Protein AF-A0A418DWB8-F1 (afdb_monomer)

pLDDT: mean 89.67, std 7.77, range [48.78, 97.06]

Secondary structure (DSSP, 8-state):
-EEEEETTEEEEEEE-TTSBEEEEEEEEEE-SSEEEEEEEE-SS-SSSPPPTTSBB--EEEEEEEEEEETTEEEEEEEEEEPPPEETTTEEPPHHHHHHHHT---TT---HHHHHHHHHHHHHHHHHHHHHHHHHHHHHHHHHTT-

Nearest PDB structures (foldseek):
  4akr-assembly2_D  TM=2.944E-01  e=2.009E+00  Dictyostelium discoideum AX2
  3ejo-assembly1_A  TM=4.002E-01  e=9.203E+00  Leishmania donovani
  6b7l-assembly1_A  TM=3.864E-01  e=8.222E+00  Aeromonas veronii Hm21

Radius of gyration: 17.98 Å; Cα contacts (8 Å, |Δi|>4): 227; chains: 1; bounding box: 46×25×47 Å

Solvent-accessible surface area (backbone atoms only — not comparable to full-atom values): 8304 Å² total; per-residue (Å²): 118,50,76,47,79,55,96,51,32,38,38,39,37,38,74,47,94,91,41,38,47,45,37,33,44,34,40,54,46,82,57,98,53,33,39,36,42,37,37,32,51,52,80,86,36,88,94,59,69,72,58,62,89,31,31,35,52,56,39,38,37,43,37,39,42,30,58,78,48,98,88,41,73,49,76,47,77,49,75,52,71,53,73,46,24,24,87,79,76,43,68,60,54,56,68,58,52,19,61,76,67,72,48,88,59,87,92,56,84,52,64,69,62,38,43,53,50,46,51,52,50,52,51,52,53,56,56,56,60,48,53,64,52,53,53,50,54,54,52,54,55,54,63,74,73,111

Organism: Aphanomyces astaci (NCBI:txid112090)

Sequence (146 aa):
AVEECTANTRLFCITTADGAFVNSLQGHFVEADRFIVVFRQVEHDEAHACHPLLRQRHYRSWIEVRQVSPTHILMRLVSHVSRSFRAHDGFVSSDELAALGGIDVTGIEDDDQKDEYVRRELIRLGNAYFVPWRQRFTSLMQASSQ

Mean predicted aligned error: 5.23 Å

Structure (mmCIF, N/CA/C/O backbone):
data_AF-A0A418DWB8-F1
#
_entry.id   AF-A0A418DWB8-F1
#
loop_
_atom_site.group_PDB
_atom_site.id
_atom_site.type_symbol
_atom_site.label_atom_id
_atom_site.label_alt_id
_atom_site.label_comp_id
_atom_site.label_asym_id
_atom_site.label_entity_id
_atom_site.label_seq_id
_atom_site.pdbx_PDB_ins_code
_atom_site.Cartn_x
_atom_site.Cartn_y
_atom_site.Cartn_z
_atom_site.occupancy
_atom_site.B_iso_or_equiv
_atom_site.auth_seq_id
_atom_site.auth_comp_id
_atom_site.auth_asym_id
_atom_site.auth_atom_id
_atom_site.pdbx_PDB_model_num
ATOM 1 N N . ALA A 1 1 ? -13.996 3.884 -9.030 1.00 81.94 1 ALA A N 1
ATOM 2 C CA . ALA A 1 1 ? -13.617 3.042 -7.882 1.00 81.94 1 ALA A CA 1
ATOM 3 C C . ALA A 1 1 ? -14.832 2.220 -7.490 1.00 81.94 1 ALA A C 1
ATOM 5 O O . ALA A 1 1 ? -15.937 2.739 -7.611 1.00 81.94 1 ALA A O 1
ATOM 6 N N . VAL A 1 2 ? -14.629 0.971 -7.087 1.00 88.25 2 VAL A N 1
ATOM 7 C CA . VAL A 1 2 ? -15.671 0.086 -6.551 1.00 88.25 2 VAL A CA 1
ATOM 8 C C . VAL A 1 2 ? -15.383 -0.124 -5.067 1.00 88.25 2 VAL A C 1
ATOM 10 O O . VAL A 1 2 ? -14.225 -0.318 -4.690 1.00 88.25 2 VAL A O 1
ATOM 13 N N . GLU A 1 3 ? -16.422 -0.047 -4.241 1.00 91.25 3 GLU A N 1
ATOM 14 C CA . GLU A 1 3 ? -16.374 -0.393 -2.822 1.00 91.25 3 GLU A CA 1
ATOM 15 C C . GLU A 1 3 ? -17.524 -1.350 -2.519 1.00 91.25 3 GLU A C 1
ATOM 17 O O . GLU A 1 3 ? -18.682 -1.040 -2.799 1.00 91.25 3 GLU A O 1
ATOM 22 N N . GLU A 1 4 ? -17.205 -2.502 -1.937 1.00 90.62 4 GLU A N 1
ATOM 23 C CA . GLU A 1 4 ? -18.199 -3.465 -1.467 1.00 90.62 4 GLU A CA 1
ATOM 24 C C . GLU A 1 4 ? -18.029 -3.661 0.033 1.00 90.62 4 GLU A C 1
ATOM 26 O O . GLU A 1 4 ? -16.918 -3.871 0.519 1.00 90.62 4 GLU A O 1
ATOM 31 N N . CYS A 1 5 ? -19.128 -3.600 0.781 1.00 92.44 5 CYS A N 1
ATOM 32 C CA . CYS A 1 5 ? -19.123 -3.775 2.230 1.00 92.44 5 CYS A CA 1
ATOM 33 C C . CYS A 1 5 ? -20.065 -4.912 2.615 1.00 92.44 5 CYS A C 1
ATOM 35 O O . CYS A 1 5 ? -21.266 -4.824 2.371 1.00 92.44 5 CYS A O 1
ATOM 37 N N . THR A 1 6 ? -19.535 -5.947 3.271 1.00 92.75 6 THR A N 1
ATOM 38 C CA . THR A 1 6 ? -20.345 -7.044 3.818 1.00 92.75 6 THR A CA 1
ATOM 39 C C . THR A 1 6 ? -19.880 -7.386 5.224 1.00 92.75 6 THR A C 1
ATOM 41 O O . THR A 1 6 ? -18.749 -7.835 5.418 1.00 92.75 6 THR A O 1
ATOM 44 N N . ALA A 1 7 ? -20.766 -7.198 6.206 1.00 93.62 7 ALA A N 1
ATOM 45 C CA . ALA A 1 7 ? -20.494 -7.416 7.625 1.00 93.62 7 ALA A CA 1
ATOM 46 C C . ALA A 1 7 ? -19.181 -6.748 8.072 1.00 93.62 7 ALA A C 1
ATOM 48 O O . ALA A 1 7 ? -19.096 -5.525 8.161 1.00 93.62 7 ALA A O 1
ATOM 49 N N . ASN A 1 8 ? -18.156 -7.552 8.341 1.00 93.88 8 ASN A N 1
ATOM 50 C CA . ASN A 1 8 ? -16.866 -7.104 8.835 1.00 93.88 8 ASN A CA 1
ATOM 51 C C . ASN A 1 8 ? -15.806 -6.982 7.723 1.00 93.88 8 ASN A C 1
ATOM 53 O O . ASN A 1 8 ? -14.636 -6.751 8.012 1.00 93.88 8 ASN A O 1
ATOM 57 N N . THR A 1 9 ? -16.191 -7.141 6.458 1.00 95.88 9 THR A N 1
ATOM 58 C CA . THR A 1 9 ? -15.287 -7.097 5.304 1.00 95.88 9 THR A CA 1
ATOM 59 C C . THR A 1 9 ? -15.572 -5.912 4.393 1.00 95.88 9 THR A C 1
ATOM 61 O O . THR A 1 9 ? -16.721 -5.485 4.249 1.00 95.88 9 THR A O 1
ATOM 64 N N . ARG A 1 10 ? -14.512 -5.377 3.780 1.00 95.06 10 ARG A N 1
ATOM 65 C CA . ARG A 1 10 ? -14.592 -4.319 2.767 1.00 95.06 10 ARG A CA 1
ATOM 66 C C . ARG A 1 10 ? -13.660 -4.611 1.603 1.00 95.06 10 ARG A C 1
ATOM 68 O O . ARG A 1 10 ? -12.468 -4.814 1.828 1.00 95.06 10 ARG A O 1
ATOM 75 N N . LEU A 1 11 ? -14.181 -4.605 0.385 1.00 94.12 11 LEU A N 1
ATOM 76 C CA . LEU A 1 11 ? -13.393 -4.651 -0.841 1.00 94.12 11 LEU A CA 1
ATOM 77 C C . LEU A 1 11 ? -13.250 -3.232 -1.392 1.00 94.12 11 LEU A C 1
ATOM 79 O O . LEU A 1 11 ? -14.237 -2.511 -1.495 1.00 94.12 11 LEU A O 1
ATOM 83 N N . PHE A 1 12 ? -12.037 -2.849 -1.776 1.00 92.94 12 PHE A N 1
ATOM 84 C CA . PHE A 1 12 ? -11.754 -1.617 -2.505 1.00 92.94 12 PHE A CA 1
ATOM 85 C C . PHE A 1 12 ? -11.071 -1.963 -3.818 1.00 92.94 12 PHE A C 1
ATOM 87 O O . PHE A 1 12 ? -10.011 -2.582 -3.796 1.00 92.94 12 PHE A O 1
ATOM 94 N N . CYS A 1 13 ? -11.624 -1.503 -4.936 1.00 94.19 13 CYS A N 1
ATOM 95 C CA . CYS A 1 13 ? -11.007 -1.602 -6.253 1.00 94.19 13 CYS A CA 1
ATOM 96 C C . CYS A 1 13 ? -10.863 -0.199 -6.859 1.00 94.1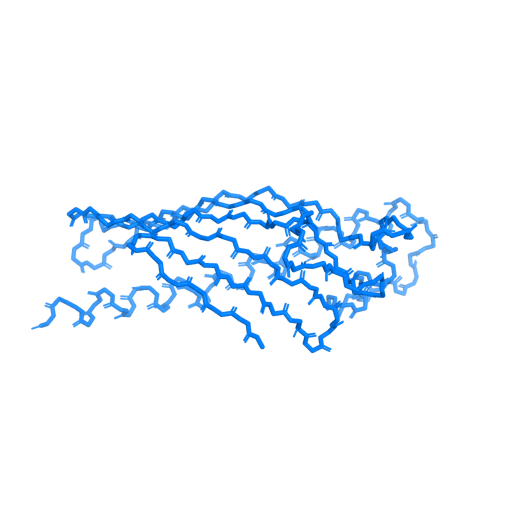9 13 CYS A C 1
ATOM 98 O O . CYS A 1 13 ? -11.842 0.466 -7.223 1.00 94.19 13 CYS A O 1
ATOM 100 N N . ILE A 1 14 ? -9.628 0.295 -6.917 1.00 94.00 14 ILE A N 1
ATOM 101 C CA . ILE A 1 14 ? -9.303 1.650 -7.367 1.00 94.00 14 ILE A CA 1
ATOM 102 C C . ILE A 1 14 ? -8.015 1.669 -8.186 1.00 94.00 14 ILE A C 1
ATOM 104 O O . ILE A 1 14 ? -7.041 0.996 -7.863 1.00 94.00 14 ILE A O 1
ATOM 108 N N . THR A 1 15 ? -8.000 2.508 -9.218 1.00 94.31 15 THR A N 1
ATOM 109 C CA . THR A 1 15 ? -6.770 2.920 -9.895 1.00 94.31 15 THR A CA 1
ATOM 110 C C . THR A 1 15 ? -6.320 4.251 -9.315 1.00 94.31 15 THR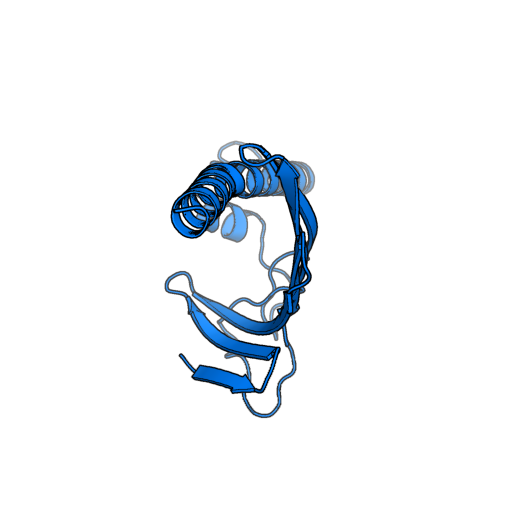 A C 1
ATOM 112 O O . THR A 1 15 ? -7.082 5.220 -9.306 1.00 94.31 15 THR A O 1
ATOM 115 N N . THR A 1 16 ? -5.100 4.297 -8.797 1.00 91.88 16 THR A N 1
ATOM 116 C CA . THR A 1 16 ? -4.503 5.516 -8.256 1.00 91.88 16 THR A CA 1
ATOM 117 C C . THR A 1 16 ? -4.009 6.421 -9.384 1.00 91.88 16 THR A C 1
ATOM 119 O O . THR A 1 16 ? -3.731 5.964 -10.494 1.00 91.88 16 THR A O 1
ATOM 122 N N . ALA A 1 17 ? -3.871 7.719 -9.102 1.00 90.69 17 ALA A N 1
ATOM 123 C CA . ALA A 1 17 ?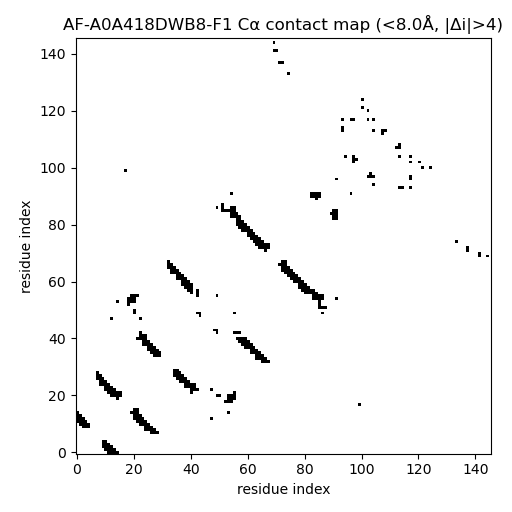 -3.409 8.697 -10.088 1.00 90.69 17 ALA A CA 1
ATOM 124 C C . ALA A 1 17 ? -1.986 8.410 -10.602 1.00 90.69 17 ALA A C 1
ATOM 126 O O . ALA A 1 17 ? -1.675 8.735 -11.742 1.00 90.69 17 ALA A O 1
ATOM 127 N N . ASP A 1 18 ? -1.136 7.771 -9.791 1.00 89.69 18 ASP A N 1
ATOM 128 C CA . ASP A 1 18 ? 0.208 7.362 -10.203 1.00 89.69 18 ASP A CA 1
ATOM 129 C C . ASP A 1 18 ? 0.209 6.094 -11.075 1.00 89.69 18 ASP A C 1
ATOM 131 O O . ASP A 1 18 ? 1.256 5.739 -11.610 1.00 89.69 18 ASP A O 1
ATOM 135 N N . GLY A 1 19 ? -0.932 5.420 -11.265 1.00 91.94 19 GLY A N 1
ATOM 136 C CA . GLY A 1 19 ? -1.050 4.244 -12.133 1.00 91.94 19 GLY A CA 1
ATOM 137 C C . GLY A 1 19 ? -0.885 2.900 -11.417 1.00 91.94 19 GLY A C 1
ATOM 138 O O . GLY A 1 19 ? -0.492 1.914 -12.045 1.00 91.94 19 GLY A O 1
ATOM 139 N N . ALA A 1 20 ? -1.176 2.831 -10.116 1.00 93.06 20 ALA A N 1
ATOM 140 C CA . ALA A 1 20 ? -1.298 1.565 -9.401 1.00 93.06 20 ALA A CA 1
ATOM 141 C C . ALA A 1 20 ? -2.754 1.080 -9.403 1.00 93.06 20 ALA A C 1
ATOM 143 O O . ALA A 1 20 ? -3.686 1.840 -9.141 1.00 93.06 20 ALA A O 1
ATOM 144 N N . PHE A 1 21 ? -2.950 -0.206 -9.665 1.00 94.00 21 PHE A N 1
ATOM 145 C CA . PHE A 1 21 ? -4.224 -0.880 -9.483 1.00 94.00 21 PHE A CA 1
ATOM 146 C C . PHE A 1 21 ? -4.273 -1.511 -8.091 1.00 94.00 21 PHE A C 1
ATOM 148 O O . PHE A 1 21 ? -3.515 -2.426 -7.754 1.00 94.00 21 PHE A O 1
ATOM 155 N N . VAL A 1 22 ? -5.172 -0.998 -7.260 1.00 92.62 22 VAL A N 1
ATOM 156 C CA . VAL A 1 22 ? -5.377 -1.435 -5.884 1.00 92.62 22 VAL A CA 1
ATOM 157 C C . VAL A 1 22 ? -6.731 -2.122 -5.813 1.00 92.62 22 VAL A C 1
ATOM 159 O O . VAL A 1 22 ? -7.751 -1.471 -5.615 1.00 92.62 22 VAL A O 1
ATOM 162 N N . ASN A 1 23 ? -6.721 -3.444 -5.971 1.00 94.62 23 ASN A N 1
ATOM 163 C CA . ASN A 1 23 ? -7.828 -4.311 -5.587 1.00 94.62 23 ASN A CA 1
ATOM 164 C C . ASN A 1 23 ? -7.482 -4.952 -4.239 1.00 94.62 23 ASN A C 1
ATOM 166 O O . ASN A 1 23 ? -6.552 -5.754 -4.160 1.00 94.62 23 ASN A O 1
ATOM 170 N N . SER A 1 24 ? -8.142 -4.527 -3.165 1.00 94.31 24 SER A N 1
ATOM 171 C CA . SER A 1 24 ? -7.807 -4.912 -1.796 1.00 94.31 24 SER A CA 1
ATOM 172 C C . SER A 1 24 ? -9.031 -5.336 -1.006 1.00 94.31 24 SER A C 1
ATOM 174 O O . SER A 1 24 ? -10.018 -4.611 -0.950 1.00 94.31 24 SER A O 1
ATOM 176 N N . LEU A 1 25 ? -8.925 -6.481 -0.341 1.00 95.62 25 LEU A N 1
ATOM 177 C CA . LEU A 1 25 ? -9.907 -6.975 0.611 1.00 95.62 25 LEU A CA 1
ATOM 178 C C . LEU A 1 25 ? -9.411 -6.711 2.028 1.00 95.62 25 LEU A C 1
ATOM 180 O O . LEU A 1 25 ? -8.282 -7.067 2.376 1.00 95.62 25 LEU A O 1
ATOM 184 N N . GLN A 1 26 ? -10.271 -6.125 2.848 1.00 96.38 26 GLN A N 1
ATOM 185 C CA . GLN A 1 26 ? -10.033 -5.834 4.252 1.00 96.38 26 GLN A CA 1
ATOM 186 C C . GLN A 1 26 ? -11.003 -6.618 5.131 1.00 96.38 26 GLN A C 1
ATOM 188 O O . GLN A 1 26 ? -12.177 -6.744 4.796 1.00 96.38 26 GLN A O 1
ATOM 193 N N . GLY A 1 27 ? -10.523 -7.088 6.277 1.00 97.06 27 GLY A N 1
ATOM 194 C CA . GLY A 1 27 ? -11.326 -7.589 7.386 1.00 97.06 27 GLY A CA 1
ATOM 195 C C . GLY A 1 27 ? -11.113 -6.703 8.608 1.00 97.06 27 GLY A C 1
ATOM 196 O O . GLY A 1 27 ? -9.976 -6.402 8.966 1.00 97.06 27 GLY A O 1
ATOM 197 N N . HIS A 1 28 ? -12.203 -6.279 9.231 1.00 95.19 28 HIS A N 1
ATOM 198 C CA . HIS A 1 28 ? -12.240 -5.385 10.382 1.00 95.19 28 HIS A CA 1
ATOM 199 C C . HIS A 1 28 ? -12.778 -6.163 11.578 1.00 95.19 28 HIS A C 1
ATOM 201 O O . HIS A 1 28 ? -13.832 -6.781 11.493 1.00 95.19 28 HIS A O 1
ATOM 207 N N . PHE A 1 29 ? -12.075 -6.152 12.699 1.00 95.19 29 PHE A N 1
ATOM 208 C CA . PHE A 1 29 ? -12.489 -6.847 13.915 1.00 95.19 29 PHE A CA 1
ATOM 209 C C . PHE A 1 29 ? -12.403 -5.867 15.070 1.00 95.19 29 PHE A C 1
ATOM 211 O O . PHE A 1 29 ? -11.365 -5.242 15.268 1.00 95.19 29 PHE A O 1
ATOM 218 N N . VAL A 1 30 ? -13.496 -5.710 15.807 1.00 91.94 30 VAL A N 1
ATOM 219 C CA . VAL A 1 30 ? -13.575 -4.795 16.945 1.00 91.94 30 VAL A CA 1
ATOM 220 C C . VAL A 1 30 ? -13.854 -5.622 18.188 1.00 91.94 30 VAL A C 1
ATOM 222 O O . VAL A 1 30 ? -14.801 -6.404 18.225 1.00 91.94 30 VAL A O 1
ATOM 225 N N . GLU A 1 31 ? -13.006 -5.451 19.189 1.00 91.44 31 GLU A N 1
ATOM 226 C CA . GLU A 1 31 ? -13.113 -6.050 20.513 1.00 91.44 31 GLU A CA 1
ATOM 227 C C . GLU A 1 31 ? -13.156 -4.932 21.567 1.00 91.44 31 GLU A C 1
ATOM 229 O O . GLU A 1 31 ? -13.082 -3.749 21.236 1.00 91.44 31 GLU A O 1
ATOM 234 N N . ALA A 1 32 ? -13.285 -5.293 22.845 1.00 87.56 32 ALA A N 1
ATOM 235 C CA . ALA A 1 32 ? -13.479 -4.321 23.921 1.00 87.56 32 ALA A CA 1
ATOM 236 C C . ALA A 1 32 ? -12.332 -3.300 24.053 1.00 87.56 32 ALA A C 1
ATOM 238 O O . ALA A 1 32 ? -12.589 -2.136 24.339 1.00 87.56 32 ALA A O 1
ATOM 239 N N . ASP A 1 33 ? -11.080 -3.724 23.853 1.00 87.44 33 ASP A N 1
ATOM 240 C CA . ASP A 1 33 ? -9.890 -2.885 24.047 1.00 87.44 33 ASP A CA 1
ATOM 241 C C . ASP A 1 33 ? -9.009 -2.768 22.798 1.00 87.44 33 ASP A C 1
ATOM 243 O O . ASP A 1 33 ? -7.943 -2.151 22.846 1.00 87.44 33 ASP A O 1
ATOM 247 N N . ARG A 1 34 ? -9.419 -3.351 21.668 1.00 91.25 34 ARG A N 1
ATOM 248 C CA . ARG A 1 34 ? -8.640 -3.314 20.429 1.00 91.25 34 ARG A CA 1
ATOM 249 C C . ARG A 1 34 ? -9.505 -3.369 19.187 1.00 91.25 34 ARG A C 1
ATOM 251 O O . ARG A 1 34 ? -10.583 -3.955 19.182 1.00 91.25 34 ARG A O 1
ATOM 258 N N . PHE A 1 35 ? -8.964 -2.836 18.102 1.00 91.44 35 PHE A N 1
ATOM 259 C CA . PHE A 1 35 ? -9.438 -3.141 16.765 1.00 91.44 35 PHE A CA 1
ATOM 260 C C . PHE A 1 35 ? -8.297 -3.692 15.916 1.00 91.44 35 PHE A C 1
ATOM 262 O O . PHE A 1 35 ? -7.132 -3.306 16.054 1.00 91.44 35 PHE A O 1
ATOM 269 N N . ILE A 1 36 ? -8.647 -4.615 15.033 1.00 94.75 36 ILE A N 1
ATOM 270 C CA . ILE A 1 36 ? -7.732 -5.268 14.113 1.00 94.75 36 ILE A CA 1
ATOM 271 C C . ILE A 1 36 ? -8.241 -5.029 12.699 1.00 94.75 36 ILE A C 1
ATOM 273 O O . ILE A 1 36 ? -9.407 -5.278 12.398 1.00 94.75 36 ILE A O 1
ATOM 277 N N . VAL A 1 37 ? -7.349 -4.578 11.825 1.00 94.81 37 VAL A N 1
ATOM 278 C CA . VAL A 1 37 ? -7.580 -4.537 10.385 1.00 94.81 37 VAL A CA 1
ATOM 279 C C . VAL A 1 37 ? -6.578 -5.466 9.731 1.00 94.81 37 VAL A C 1
ATOM 281 O O . VAL A 1 37 ? -5.369 -5.251 9.800 1.00 94.81 37 VAL A O 1
ATOM 284 N N . VAL A 1 38 ? -7.082 -6.498 9.074 1.00 96.38 38 VAL A N 1
ATOM 285 C CA . VAL A 1 38 ? -6.287 -7.312 8.159 1.00 96.38 38 VAL A CA 1
ATOM 286 C C . VAL A 1 38 ? -6.614 -6.873 6.752 1.00 96.38 38 VAL A C 1
ATOM 288 O O . VAL A 1 38 ? -7.774 -6.616 6.442 1.00 96.38 38 VAL A O 1
ATOM 291 N N . PHE A 1 39 ? -5.622 -6.792 5.879 1.00 94.31 39 PHE A N 1
ATOM 292 C CA . PHE A 1 39 ? -5.915 -6.596 4.471 1.00 94.31 39 PHE A CA 1
ATOM 293 C C . PHE A 1 39 ? -4.958 -7.349 3.571 1.00 94.31 39 PHE A C 1
ATOM 295 O O . PHE A 1 39 ? -3.817 -7.639 3.937 1.00 94.31 39 PHE A O 1
ATOM 302 N N . ARG A 1 40 ? -5.446 -7.660 2.375 1.00 95.94 40 ARG A N 1
ATOM 303 C CA . ARG A 1 40 ? -4.667 -8.257 1.297 1.00 95.94 40 ARG A CA 1
ATOM 304 C C . ARG A 1 40 ? -5.035 -7.637 -0.040 1.00 95.94 40 ARG A C 1
ATOM 306 O O . ARG A 1 40 ? -6.191 -7.278 -0.241 1.00 95.94 40 ARG A O 1
ATOM 313 N N . GLN A 1 41 ? -4.084 -7.573 -0.962 1.00 94.31 41 GLN A N 1
ATOM 314 C CA . GLN A 1 41 ? -4.405 -7.397 -2.373 1.00 94.31 41 GLN A CA 1
ATOM 315 C C . GLN A 1 41 ? -4.983 -8.686 -2.973 1.00 94.31 41 GLN A C 1
ATOM 317 O O . GLN A 1 41 ? -4.731 -9.797 -2.487 1.00 94.31 41 GLN A O 1
ATOM 322 N N . VAL A 1 42 ? -5.819 -8.489 -3.989 1.00 92.81 42 VAL A N 1
ATOM 323 C CA . VAL A 1 42 ? -6.422 -9.521 -4.829 1.00 92.81 42 VAL A CA 1
ATOM 324 C C . VAL A 1 42 ? -5.930 -9.274 -6.254 1.00 92.81 42 VAL A C 1
ATOM 326 O O . VAL A 1 42 ? -6.356 -8.336 -6.921 1.00 92.81 42 VAL A O 1
ATOM 329 N N . GLU A 1 43 ? -4.952 -10.059 -6.695 1.00 86.69 43 GLU A N 1
ATOM 330 C CA . GLU A 1 43 ? -4.235 -9.809 -7.950 1.00 86.69 43 GLU A CA 1
ATOM 331 C C . GLU A 1 43 ? -4.926 -10.429 -9.171 1.00 86.69 43 GLU A C 1
ATOM 333 O O . GLU A 1 43 ? -4.903 -9.840 -10.251 1.00 86.69 43 GLU A O 1
ATOM 338 N N . HIS A 1 44 ? -5.572 -11.583 -8.980 1.00 83.25 44 HIS A N 1
ATOM 339 C CA . HIS A 1 44 ? -6.214 -12.392 -10.023 1.00 83.25 44 HIS A CA 1
ATOM 340 C C . HIS A 1 44 ? -7.727 -12.481 -9.811 1.00 83.25 44 HIS A C 1
ATOM 342 O O . HIS A 1 44 ? -8.295 -13.564 -9.708 1.00 83.25 44 HIS A O 1
ATOM 348 N N . ASP A 1 45 ? -8.363 -11.325 -9.672 1.00 87.25 45 ASP A N 1
ATOM 349 C CA . ASP A 1 45 ? -9.814 -11.234 -9.573 1.00 87.25 45 ASP A CA 1
ATOM 350 C C . ASP A 1 45 ? -10.442 -11.299 -10.971 1.00 87.25 45 ASP A C 1
ATOM 352 O O . ASP A 1 45 ? -10.206 -10.419 -11.801 1.00 87.25 45 ASP A O 1
ATOM 356 N N . GLU A 1 46 ? -11.237 -12.336 -11.238 1.00 84.94 46 GLU A N 1
ATOM 357 C CA . GLU A 1 46 ? -11.934 -12.511 -12.518 1.00 84.94 46 GLU A CA 1
ATOM 358 C C . GLU A 1 46 ? -12.973 -11.404 -12.767 1.00 84.94 46 GLU A C 1
ATOM 360 O O . GLU A 1 46 ? -13.199 -11.023 -13.916 1.00 84.94 46 GLU A O 1
ATOM 365 N N . ALA A 1 47 ? -13.569 -10.843 -11.708 1.00 86.62 47 ALA A N 1
ATOM 366 C CA . ALA A 1 47 ? -14.529 -9.744 -11.812 1.00 86.62 47 ALA A CA 1
ATOM 367 C C . ALA A 1 47 ? -13.840 -8.378 -11.986 1.00 86.62 47 ALA A C 1
ATOM 369 O O . ALA A 1 47 ? -14.430 -7.433 -12.522 1.00 86.62 47 ALA A O 1
ATOM 370 N N . HIS A 1 48 ? -12.581 -8.266 -11.553 1.00 85.69 48 HIS A N 1
ATOM 371 C CA . HIS A 1 48 ? -11.816 -7.020 -11.527 1.00 85.69 48 HIS A CA 1
ATOM 372 C C . HIS A 1 48 ? -10.392 -7.208 -12.063 1.00 85.69 48 H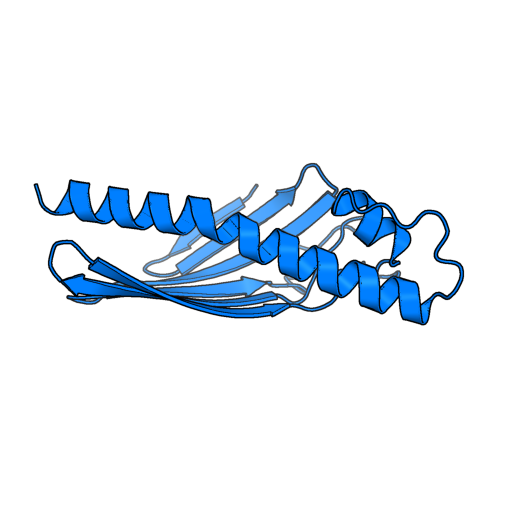IS A C 1
ATOM 374 O O . HIS A 1 48 ? -9.402 -7.036 -11.345 1.00 85.69 48 HIS A O 1
ATOM 380 N N . ALA A 1 49 ? -10.291 -7.521 -13.355 1.00 86.44 49 ALA A N 1
ATOM 381 C CA . ALA A 1 49 ? -9.012 -7.692 -14.030 1.00 86.44 49 ALA A CA 1
ATOM 382 C C . ALA A 1 49 ? -8.191 -6.388 -14.059 1.00 86.44 49 ALA A C 1
ATOM 384 O O . ALA A 1 49 ? -8.675 -5.323 -14.455 1.00 86.44 49 ALA A O 1
ATOM 385 N N . CYS A 1 50 ? -6.916 -6.483 -13.678 1.00 87.81 50 CYS A N 1
ATOM 386 C CA . CYS A 1 50 ? -5.982 -5.369 -13.774 1.00 87.81 50 CYS A CA 1
ATOM 387 C C . CYS A 1 50 ? -5.617 -5.089 -15.234 1.00 87.81 50 CYS A C 1
ATOM 389 O O . CYS A 1 50 ? -5.234 -5.994 -15.975 1.00 87.81 50 CYS A O 1
ATOM 391 N N . HIS A 1 51 ? -5.658 -3.818 -15.635 1.00 89.31 51 HIS A N 1
ATOM 392 C CA . HIS A 1 51 ? -5.156 -3.419 -16.945 1.00 89.31 51 HIS A CA 1
ATOM 393 C C . HIS A 1 51 ? -3.631 -3.660 -17.034 1.00 89.31 51 HIS A C 1
ATOM 395 O O . HIS A 1 51 ? -2.921 -3.259 -16.109 1.00 89.31 51 HIS A O 1
ATOM 401 N N . PRO A 1 52 ? -3.101 -4.224 -18.139 1.00 88.44 52 PRO A N 1
ATOM 402 C CA . PRO A 1 52 ? -1.679 -4.554 -18.319 1.00 88.44 52 PRO A CA 1
ATOM 403 C C . PRO A 1 52 ? -0.673 -3.457 -17.953 1.00 88.44 52 PRO A C 1
ATOM 405 O O . PRO A 1 52 ? 0.381 -3.737 -17.395 1.00 88.44 52 PRO A O 1
ATOM 408 N N . LEU A 1 53 ? -1.009 -2.202 -18.264 1.00 90.25 53 LEU A N 1
ATOM 409 C CA . LEU A 1 53 ? -0.138 -1.046 -18.017 1.00 90.25 53 LEU A CA 1
ATOM 410 C C . LEU A 1 53 ? -0.090 -0.606 -16.545 1.00 90.25 53 LEU A C 1
ATOM 412 O O . LEU A 1 53 ? 0.821 0.133 -16.163 1.00 90.25 53 LEU A O 1
ATOM 416 N N . LEU A 1 54 ? -1.071 -1.015 -15.734 1.00 92.88 54 LEU A N 1
ATOM 417 C CA . LEU A 1 54 ? -1.151 -0.634 -14.329 1.00 92.88 54 LEU A CA 1
ATOM 418 C C . LEU A 1 54 ? -0.260 -1.535 -13.479 1.00 92.88 54 LEU A C 1
ATOM 420 O O . LEU A 1 54 ? -0.133 -2.737 -13.712 1.00 92.88 54 LEU A O 1
ATOM 424 N N . ARG A 1 55 ? 0.338 -0.939 -12.449 1.00 94.00 55 ARG A N 1
ATOM 425 C CA . ARG A 1 55 ? 1.156 -1.675 -11.487 1.00 94.00 55 ARG A CA 1
ATOM 426 C C . ARG A 1 55 ? 0.287 -2.332 -10.422 1.00 94.00 55 ARG A C 1
ATOM 428 O O . ARG A 1 55 ? -0.599 -1.692 -9.862 1.00 94.00 55 ARG A O 1
ATOM 435 N N . GLN A 1 56 ? 0.627 -3.555 -10.051 1.00 93.38 56 GLN A N 1
ATOM 436 C CA . GLN A 1 56 ? 0.141 -4.252 -8.863 1.00 93.38 56 GLN A CA 1
ATOM 437 C C . GLN A 1 56 ? 1.313 -4.580 -7.934 1.00 93.38 56 GLN A C 1
ATOM 439 O O . GLN A 1 56 ? 2.478 -4.342 -8.253 1.00 93.38 56 GLN A O 1
ATOM 444 N N . ARG A 1 57 ? 1.009 -5.098 -6.746 1.00 91.94 57 ARG A N 1
ATOM 445 C CA . ARG A 1 57 ? 1.995 -5.699 -5.846 1.00 91.94 57 ARG A CA 1
ATOM 446 C C . ARG A 1 57 ? 1.311 -6.777 -5.012 1.00 91.94 57 ARG A C 1
ATOM 448 O O . ARG A 1 57 ? 0.097 -6.747 -4.833 1.00 91.94 57 ARG A O 1
ATOM 455 N N . HIS A 1 58 ? 2.097 -7.688 -4.460 1.00 92.50 58 HIS A N 1
ATOM 456 C CA . HIS A 1 58 ? 1.628 -8.550 -3.392 1.00 92.50 58 HIS A CA 1
ATOM 457 C C . HIS A 1 58 ? 1.696 -7.754 -2.104 1.00 92.50 58 HIS A C 1
ATOM 459 O O . HIS A 1 58 ? 2.785 -7.407 -1.644 1.00 92.50 58 HIS A O 1
ATOM 465 N N . TYR A 1 59 ? 0.543 -7.469 -1.514 1.00 93.50 59 TYR A N 1
ATOM 466 C CA . TYR A 1 59 ? 0.487 -6.787 -0.234 1.00 93.50 59 TYR A CA 1
ATOM 467 C C . TYR A 1 59 ? -0.455 -7.517 0.704 1.00 93.50 59 TYR A C 1
ATOM 469 O O . TYR A 1 59 ? -1.624 -7.721 0.391 1.00 93.50 59 TYR A O 1
ATOM 477 N N . ARG A 1 60 ? 0.065 -7.916 1.861 1.00 95.75 60 ARG A N 1
ATOM 478 C CA . ARG A 1 60 ? -0.713 -8.346 3.016 1.00 95.75 60 ARG A CA 1
ATOM 479 C C . ARG A 1 60 ? -0.274 -7.563 4.238 1.00 95.75 60 ARG A C 1
ATOM 481 O O . ARG A 1 60 ? 0.920 -7.324 4.413 1.00 95.75 60 ARG A O 1
ATOM 488 N N . SER A 1 61 ? -1.219 -7.190 5.084 1.00 94.38 61 SER A N 1
ATOM 489 C CA . SER A 1 61 ? -0.916 -6.501 6.328 1.00 94.38 61 SER A CA 1
ATOM 490 C C . SER A 1 61 ? -1.859 -6.906 7.445 1.00 94.38 61 SER A C 1
ATOM 492 O O . SER A 1 61 ? -3.027 -7.226 7.216 1.00 94.38 61 SER A O 1
ATOM 494 N N . TRP A 1 62 ? -1.324 -6.845 8.655 1.00 96.69 62 TRP A N 1
ATOM 495 C CA . TRP A 1 62 ? -2.043 -6.937 9.906 1.00 96.69 62 TRP A CA 1
ATOM 496 C C . TRP A 1 62 ? -1.786 -5.663 10.701 1.00 96.69 62 TRP A C 1
ATOM 498 O O . TRP A 1 62 ? -0.644 -5.365 11.059 1.00 96.69 62 TRP A O 1
ATOM 508 N N . ILE A 1 63 ? -2.855 -4.938 11.002 1.00 93.19 63 ILE A N 1
ATOM 509 C CA . ILE A 1 63 ? -2.840 -3.735 11.825 1.00 93.19 63 ILE A CA 1
ATOM 510 C C . ILE A 1 63 ? -3.624 -4.040 13.092 1.00 93.19 63 ILE A C 1
ATOM 512 O O . ILE A 1 63 ? -4.798 -4.380 13.020 1.00 93.19 63 ILE A O 1
ATOM 516 N N . GLU A 1 64 ? -2.994 -3.900 14.249 1.00 93.88 64 GLU A N 1
ATOM 517 C CA . GLU A 1 64 ? -3.665 -3.915 15.547 1.00 93.88 64 GLU A CA 1
ATOM 518 C C . GLU A 1 64 ? -3.505 -2.537 16.176 1.00 93.88 64 GLU A C 1
ATOM 520 O O . GLU A 1 64 ? -2.397 -2.003 16.249 1.00 93.88 64 GLU A O 1
ATOM 525 N N . VAL A 1 65 ? -4.599 -1.978 16.675 1.00 91.00 65 VAL A N 1
ATOM 526 C CA . VAL A 1 65 ? -4.557 -0.830 17.573 1.00 91.00 65 VAL A CA 1
ATOM 527 C C . VAL A 1 65 ? -5.283 -1.221 18.841 1.00 91.00 65 VAL A C 1
ATOM 529 O O . VAL A 1 65 ? -6.452 -1.596 18.815 1.00 91.00 65 VAL A O 1
ATOM 532 N N . ARG A 1 66 ? -4.565 -1.140 19.953 1.00 91.38 66 ARG A N 1
ATOM 533 C CA . ARG A 1 66 ? -5.039 -1.531 21.272 1.00 91.38 66 ARG A CA 1
ATOM 534 C C . ARG A 1 66 ? -4.978 -0.349 22.219 1.00 91.38 66 ARG A C 1
ATOM 536 O O . ARG A 1 66 ? -3.949 0.318 22.299 1.00 91.38 66 ARG A O 1
ATOM 543 N N . GLN A 1 67 ? -6.043 -0.114 22.968 1.00 87.62 67 GLN A N 1
ATOM 544 C CA . GLN A 1 67 ? -6.038 0.824 24.077 1.00 87.62 67 GLN A CA 1
ATOM 545 C C . GLN A 1 67 ? -5.329 0.183 25.273 1.00 87.62 67 GLN A C 1
ATOM 547 O O . GLN A 1 67 ? -5.691 -0.900 25.721 1.00 87.62 67 GLN A O 1
ATOM 552 N N . VAL A 1 68 ? -4.287 0.842 25.775 1.00 90.56 68 VAL A N 1
ATOM 553 C CA . VAL A 1 68 ? -3.525 0.378 26.949 1.00 90.56 68 VAL A CA 1
ATOM 554 C C . VAL A 1 68 ? -3.922 1.177 28.192 1.00 90.56 68 VAL A C 1
ATOM 556 O O . VAL A 1 68 ? -3.879 0.667 29.307 1.00 90.56 68 VAL A O 1
ATOM 559 N N . SER A 1 69 ? -4.340 2.430 28.003 1.00 87.69 69 SER A N 1
ATOM 560 C CA . SER A 1 69 ? -4.930 3.287 29.032 1.00 87.69 69 SER A CA 1
ATOM 561 C C . SER A 1 69 ? -5.858 4.322 28.375 1.00 87.69 69 SER A C 1
ATOM 563 O O . SER A 1 69 ? -5.845 4.446 27.146 1.00 87.69 69 SER A O 1
ATOM 565 N N . PRO A 1 70 ? -6.628 5.119 29.142 1.00 82.19 70 PRO A N 1
ATOM 566 C CA . PRO A 1 70 ? -7.481 6.172 28.579 1.00 82.19 70 PRO A CA 1
ATOM 567 C C . PRO A 1 70 ? -6.747 7.169 27.666 1.00 82.19 70 PRO A C 1
ATOM 569 O O . PRO A 1 70 ? -7.365 7.798 26.817 1.00 82.19 70 PRO A O 1
ATOM 572 N N . THR A 1 71 ? -5.426 7.304 27.814 1.00 81.75 71 THR A N 1
ATOM 573 C CA . THR A 1 71 ? -4.606 8.266 27.064 1.00 81.75 71 THR A CA 1
ATOM 574 C C . THR A 1 71 ? -3.560 7.623 26.156 1.00 81.75 71 THR A C 1
ATOM 576 O O . THR A 1 71 ? -2.866 8.343 25.442 1.00 81.75 71 THR A O 1
ATOM 579 N N . HIS A 1 72 ? -3.424 6.292 26.166 1.00 85.38 72 HIS A N 1
ATOM 580 C CA . HIS A 1 72 ? -2.364 5.593 25.440 1.00 85.38 72 HIS A CA 1
ATOM 581 C C . HIS A 1 72 ? -2.909 4.453 24.588 1.00 85.38 72 HIS A C 1
ATOM 583 O O . HIS A 1 72 ? -3.634 3.578 25.069 1.00 85.38 72 HIS A O 1
ATOM 589 N N . ILE A 1 73 ? -2.459 4.424 23.336 1.00 85.81 73 ILE A N 1
ATOM 590 C CA . ILE A 1 73 ? -2.667 3.307 22.421 1.00 85.81 73 ILE A CA 1
ATOM 591 C C . ILE A 1 73 ? -1.339 2.644 22.076 1.00 85.81 73 ILE A C 1
ATOM 593 O O . ILE A 1 73 ? -0.295 3.291 21.984 1.00 85.81 73 ILE A O 1
ATOM 597 N N . LEU A 1 74 ? -1.403 1.344 21.833 1.00 89.69 74 LEU A N 1
ATOM 598 C CA . LEU A 1 74 ? -0.351 0.576 21.202 1.00 89.69 74 LEU A CA 1
ATOM 599 C C . LEU A 1 74 ? -0.806 0.209 19.796 1.00 89.69 74 LEU A C 1
ATOM 601 O O . LEU A 1 74 ? -1.822 -0.457 19.624 1.00 89.69 74 LEU A O 1
ATOM 605 N N . MET A 1 75 ? -0.036 0.631 18.800 1.00 89.81 75 MET A N 1
ATOM 606 C CA . MET A 1 75 ? -0.261 0.272 17.407 1.00 89.81 75 MET A CA 1
ATOM 607 C C . MET A 1 75 ? 0.817 -0.711 16.961 1.00 89.81 75 MET A C 1
ATOM 609 O O . MET A 1 75 ? 2.008 -0.415 17.068 1.00 89.81 75 MET A O 1
ATOM 613 N N . ARG A 1 76 ? 0.400 -1.868 16.450 1.00 91.56 76 ARG A N 1
ATOM 614 C CA . ARG A 1 76 ? 1.274 -2.846 15.804 1.00 91.56 76 ARG A CA 1
ATOM 615 C C . ARG A 1 76 ? 0.891 -2.969 14.345 1.00 91.56 76 ARG A C 1
ATOM 617 O O . ARG A 1 76 ? -0.283 -3.070 14.007 1.00 91.56 76 ARG A O 1
ATOM 624 N N . LEU A 1 77 ? 1.903 -2.985 13.495 1.00 89.88 77 LEU A N 1
ATOM 625 C CA . LEU A 1 77 ? 1.756 -3.180 12.068 1.00 89.88 77 LEU A CA 1
ATOM 626 C C . LEU A 1 77 ? 2.759 -4.232 11.624 1.00 89.88 77 LEU A C 1
ATOM 628 O O . LEU A 1 77 ? 3.955 -4.088 11.870 1.00 89.88 77 LEU A O 1
ATOM 632 N N . VAL A 1 78 ? 2.271 -5.252 10.934 1.00 92.56 78 VAL A N 1
ATOM 633 C CA . VAL A 1 78 ? 3.115 -6.223 10.245 1.00 92.56 78 VAL A CA 1
ATOM 634 C C . VAL A 1 78 ? 2.655 -6.290 8.805 1.00 92.56 78 VAL A C 1
ATOM 636 O O . VAL A 1 78 ? 1.483 -6.534 8.539 1.00 92.56 78 VAL A O 1
ATOM 639 N N . SER A 1 79 ? 3.581 -6.077 7.879 1.00 91.31 79 SER A N 1
ATOM 640 C CA . SER A 1 79 ? 3.287 -6.021 6.453 1.00 91.31 79 SER A CA 1
ATOM 641 C C . SER A 1 79 ? 4.254 -6.894 5.675 1.00 91.31 79 SER A C 1
ATOM 643 O O . SER A 1 79 ? 5.459 -6.862 5.911 1.00 91.31 79 SER A O 1
ATOM 645 N N . HIS A 1 80 ? 3.720 -7.630 4.709 1.00 92.56 80 HIS A N 1
ATOM 646 C CA . HIS A 1 80 ? 4.492 -8.308 3.681 1.00 92.56 80 HIS A CA 1
ATOM 647 C C . HIS A 1 80 ? 4.168 -7.663 2.338 1.00 92.56 80 HIS A C 1
ATOM 649 O O . HIS A 1 80 ? 3.020 -7.712 1.886 1.00 92.56 80 HIS A O 1
ATOM 655 N N . VAL A 1 81 ? 5.175 -7.045 1.724 1.00 90.19 81 VAL A N 1
ATOM 656 C CA . VAL A 1 81 ? 5.030 -6.250 0.501 1.00 90.19 81 VAL A CA 1
ATOM 657 C C . VAL A 1 81 ? 6.068 -6.718 -0.510 1.00 90.19 81 VAL A C 1
ATOM 659 O O . VAL A 1 81 ? 7.258 -6.715 -0.204 1.00 90.19 81 VAL A O 1
ATOM 662 N N . SER A 1 82 ? 5.635 -7.122 -1.703 1.00 91.38 82 SER A N 1
ATOM 663 C CA . SER A 1 82 ? 6.556 -7.378 -2.814 1.00 91.38 82 SER A CA 1
ATOM 664 C C . SER A 1 82 ? 6.974 -6.081 -3.502 1.00 91.38 82 SER A C 1
ATOM 666 O O . SER A 1 82 ? 6.362 -5.024 -3.330 1.00 91.38 82 SER A O 1
ATOM 668 N N . ARG A 1 83 ? 7.966 -6.193 -4.387 1.00 90.75 83 ARG A N 1
ATOM 669 C CA . ARG A 1 83 ? 8.193 -5.198 -5.436 1.00 90.75 83 ARG A CA 1
ATOM 670 C C . ARG A 1 83 ? 6.932 -5.059 -6.297 1.00 90.75 83 ARG A C 1
ATOM 672 O O . ARG A 1 83 ? 6.191 -6.032 -6.472 1.00 90.75 83 ARG A O 1
ATOM 679 N N . SER A 1 84 ? 6.683 -3.851 -6.800 1.00 92.50 84 SER A N 1
ATOM 68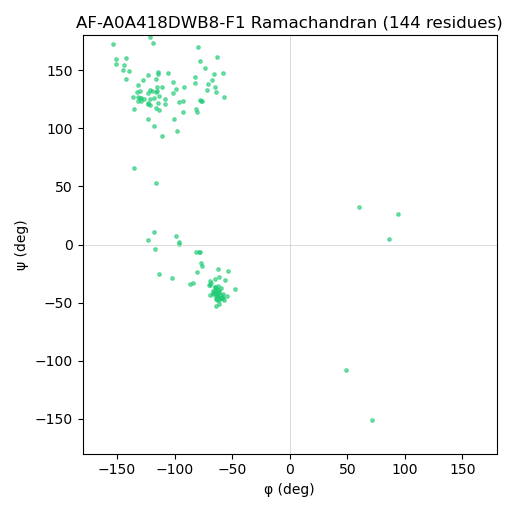0 C CA . SER A 1 84 ? 5.591 -3.628 -7.751 1.00 92.50 84 SER A CA 1
ATOM 681 C C . SER A 1 84 ? 5.885 -4.362 -9.058 1.00 92.50 84 SER A C 1
ATOM 683 O O . SER A 1 84 ? 7.046 -4.472 -9.452 1.00 92.50 84 SER A O 1
ATOM 685 N N . PHE A 1 85 ? 4.849 -4.842 -9.730 1.00 93.88 85 PHE A N 1
ATOM 686 C CA . PHE A 1 85 ? 4.943 -5.550 -11.002 1.00 93.88 85 PHE A CA 1
ATOM 687 C C . PHE A 1 85 ? 3.778 -5.180 -11.920 1.00 93.88 85 PHE A C 1
ATOM 689 O O . PHE A 1 85 ? 2.751 -4.681 -11.460 1.00 93.88 85 PHE A O 1
ATOM 696 N N . ARG A 1 86 ? 3.937 -5.425 -13.217 1.00 91.88 86 ARG A N 1
ATOM 697 C CA . ARG A 1 86 ? 2.856 -5.424 -14.209 1.00 91.88 86 ARG A CA 1
ATOM 698 C C . ARG A 1 86 ? 2.545 -6.865 -14.590 1.00 91.88 86 ARG A C 1
ATOM 700 O O . ARG A 1 86 ? 3.445 -7.702 -14.597 1.00 91.88 86 ARG A O 1
ATOM 707 N N . ALA A 1 87 ? 1.284 -7.153 -14.910 1.00 81.62 87 ALA A N 1
ATOM 708 C CA . ALA A 1 87 ? 0.816 -8.522 -15.149 1.00 81.62 87 ALA A CA 1
ATOM 709 C C . ALA A 1 87 ? 1.601 -9.262 -16.251 1.00 81.62 87 ALA A C 1
ATOM 711 O O . ALA A 1 87 ? 1.762 -10.477 -16.166 1.00 81.62 87 ALA A O 1
ATOM 712 N N . HIS A 1 88 ? 2.110 -8.537 -17.255 1.00 80.62 88 HIS A N 1
ATOM 713 C CA . HIS A 1 88 ? 2.839 -9.120 -18.387 1.00 80.62 88 HIS A CA 1
ATOM 714 C C . HIS A 1 88 ? 4.326 -8.743 -18.442 1.00 80.62 88 HIS A C 1
ATOM 716 O O . HIS A 1 88 ? 5.115 -9.527 -18.958 1.00 80.62 88 HIS A O 1
ATOM 722 N N . ASP A 1 89 ? 4.720 -7.602 -17.866 1.00 85.44 89 ASP A N 1
ATOM 723 C CA . ASP A 1 89 ? 6.105 -7.102 -17.949 1.00 85.44 89 ASP A CA 1
ATOM 724 C C . ASP A 1 89 ? 6.958 -7.472 -16.723 1.00 85.44 89 ASP A C 1
ATOM 726 O O . ASP A 1 89 ? 8.130 -7.112 -16.638 1.00 85.44 89 ASP A O 1
ATOM 730 N N . GLY A 1 90 ? 6.381 -8.185 -15.750 1.00 91.12 90 GLY A N 1
ATOM 731 C CA . GLY A 1 90 ? 7.080 -8.582 -14.533 1.00 91.12 90 GLY A CA 1
ATOM 732 C C . GLY A 1 90 ? 7.345 -7.405 -13.593 1.00 91.12 90 GLY A C 1
ATOM 733 O O . GLY A 1 90 ? 6.559 -6.456 -13.514 1.00 91.12 90 GLY A O 1
ATOM 734 N N . PHE A 1 91 ? 8.420 -7.494 -12.806 1.00 93.81 91 PHE A N 1
ATOM 735 C CA . PHE A 1 91 ? 8.738 -6.485 -11.798 1.00 93.81 91 PHE A CA 1
ATOM 736 C C . PHE A 1 91 ? 9.131 -5.138 -12.411 1.00 93.81 91 PHE A C 1
ATOM 738 O O . PHE A 1 91 ? 9.854 -5.053 -13.396 1.00 93.81 91 PHE A O 1
ATOM 745 N N . VAL A 1 92 ? 8.678 -4.073 -11.759 1.00 93.94 92 VAL A N 1
ATOM 746 C CA . VAL A 1 92 ? 8.977 -2.684 -12.109 1.00 93.94 92 VAL A CA 1
ATOM 747 C C . VAL A 1 92 ? 10.440 -2.364 -11.786 1.00 93.94 92 VAL A C 1
ATOM 749 O O . VAL A 1 92 ? 10.917 -2.746 -10.715 1.00 93.94 92 VAL A O 1
ATOM 752 N N . SER A 1 93 ? 11.138 -1.638 -12.665 1.00 93.69 93 SER A N 1
ATOM 753 C CA . SER A 1 93 ? 12.551 -1.274 -12.477 1.00 93.69 93 SER A CA 1
ATOM 754 C C . SER A 1 93 ? 12.776 -0.373 -11.257 1.00 93.69 93 SER A C 1
ATOM 756 O O . SER A 1 93 ? 11.848 0.248 -10.731 1.00 93.69 93 SER A O 1
ATOM 758 N N . SER A 1 94 ? 14.020 -0.294 -10.777 1.00 95.00 94 SER A N 1
ATOM 759 C CA . SER A 1 94 ? 14.346 0.593 -9.653 1.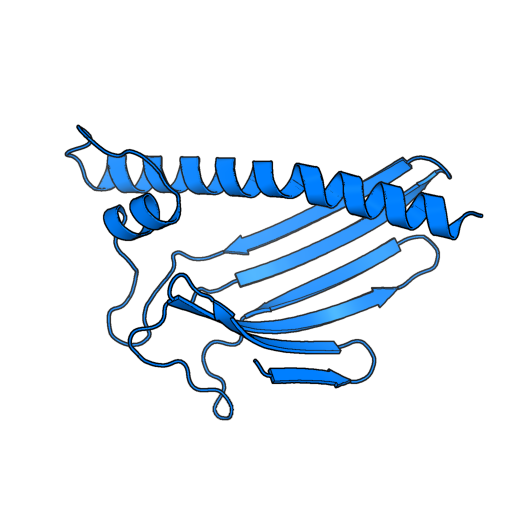00 95.00 94 SER A CA 1
ATOM 760 C C . SER A 1 94 ? 14.276 2.059 -10.014 1.00 95.00 94 SER A C 1
ATOM 762 O O . SER A 1 94 ? 13.866 2.841 -9.166 1.00 95.00 94 SER A O 1
ATOM 764 N N . ASP A 1 95 ? 14.575 2.427 -11.258 1.00 95.50 95 ASP A N 1
ATOM 765 C CA . ASP A 1 95 ? 14.428 3.811 -11.710 1.00 95.50 95 ASP A CA 1
ATOM 766 C C . ASP A 1 95 ? 12.958 4.250 -11.667 1.00 95.50 95 ASP A C 1
ATOM 768 O O . ASP A 1 95 ? 12.643 5.339 -11.188 1.00 95.50 95 ASP A O 1
ATOM 772 N N . GLU A 1 96 ? 12.029 3.381 -12.080 1.00 94.62 96 GLU A N 1
ATOM 773 C CA . GLU A 1 96 ? 10.601 3.687 -11.979 1.00 94.62 96 GLU A CA 1
ATOM 774 C C . GLU A 1 96 ? 10.149 3.763 -10.510 1.00 94.62 96 GLU A C 1
ATOM 776 O O . GLU A 1 96 ? 9.425 4.683 -10.131 1.00 94.62 96 GLU A O 1
ATOM 781 N N . LEU A 1 97 ? 10.593 2.837 -9.652 1.00 94.06 97 LEU A N 1
ATOM 782 C CA . LEU A 1 97 ? 10.281 2.889 -8.218 1.00 94.06 97 LEU A CA 1
ATOM 783 C C . LEU A 1 97 ? 10.856 4.135 -7.535 1.00 94.06 97 LEU A C 1
ATOM 785 O O . LEU A 1 97 ? 10.187 4.722 -6.682 1.00 94.06 97 LEU A O 1
ATOM 789 N N . ALA A 1 98 ? 12.065 4.544 -7.915 1.00 95.94 98 ALA A N 1
ATOM 790 C CA . ALA A 1 98 ? 12.706 5.753 -7.430 1.00 95.94 98 ALA A CA 1
ATOM 791 C C . ALA A 1 98 ? 11.906 6.990 -7.842 1.00 95.94 98 ALA A C 1
ATOM 793 O O . ALA A 1 98 ? 11.558 7.799 -6.983 1.00 95.94 98 ALA A O 1
ATOM 794 N N . ALA A 1 99 ? 11.509 7.084 -9.115 1.00 95.50 99 ALA A N 1
ATOM 795 C CA . ALA A 1 99 ? 10.674 8.172 -9.616 1.00 95.50 99 ALA A CA 1
ATOM 796 C C . ALA A 1 99 ? 9.335 8.271 -8.862 1.00 95.50 99 ALA A C 1
ATOM 798 O O . ALA A 1 99 ? 8.930 9.361 -8.463 1.00 95.50 99 ALA A O 1
ATOM 799 N N . LEU A 1 100 ? 8.679 7.136 -8.590 1.00 91.94 100 LEU A N 1
ATOM 800 C CA . LEU A 1 100 ? 7.437 7.092 -7.803 1.00 91.94 100 LEU A CA 1
ATOM 801 C C . LEU A 1 100 ? 7.638 7.522 -6.347 1.00 91.94 100 LEU A C 1
ATOM 803 O O . LEU A 1 100 ? 6.756 8.140 -5.753 1.00 91.94 100 LEU A O 1
ATOM 807 N N . GLY A 1 101 ? 8.784 7.174 -5.762 1.00 91.19 101 GLY A N 1
ATOM 808 C CA . GLY A 1 101 ? 9.155 7.560 -4.404 1.00 91.19 101 GLY A CA 1
ATOM 809 C C . GLY A 1 101 ? 9.723 8.976 -4.286 1.00 91.19 101 GLY A C 1
ATOM 810 O O . GLY A 1 101 ? 9.969 9.415 -3.165 1.00 91.19 101 GLY A O 1
ATOM 811 N N . GLY A 1 102 ? 9.963 9.674 -5.403 1.00 95.12 102 GLY A N 1
ATOM 812 C CA . GLY A 1 102 ? 10.722 10.928 -5.417 1.00 95.12 102 GLY A CA 1
ATOM 813 C C . GLY A 1 102 ? 12.156 10.758 -4.896 1.00 95.12 102 GLY A C 1
ATOM 814 O O . GLY A 1 102 ? 12.679 11.647 -4.228 1.00 95.12 102 GLY A O 1
ATOM 815 N N . ILE A 1 103 ? 12.757 9.590 -5.130 1.00 96.88 103 ILE A N 1
ATOM 816 C CA . ILE A 1 103 ? 14.093 9.221 -4.661 1.00 96.88 103 ILE A CA 1
ATOM 817 C C . ILE A 1 103 ? 15.100 9.585 -5.749 1.00 96.88 103 ILE A C 1
ATOM 819 O O . ILE A 1 103 ? 14.994 9.114 -6.879 1.00 96.88 103 ILE A O 1
ATOM 823 N N . ASP A 1 104 ? 16.091 10.399 -5.397 1.00 96.56 104 ASP A N 1
ATOM 824 C CA . ASP A 1 104 ? 17.212 10.689 -6.286 1.00 96.56 104 ASP A CA 1
ATOM 825 C C . ASP A 1 104 ? 18.204 9.520 -6.289 1.00 96.56 104 ASP A C 1
ATOM 827 O O . ASP A 1 104 ? 18.686 9.097 -5.235 1.00 96.56 104 ASP A O 1
ATOM 831 N N . VAL A 1 105 ? 18.485 9.000 -7.482 1.00 96.75 105 VAL A N 1
ATOM 832 C CA . VAL A 1 105 ? 19.447 7.916 -7.739 1.00 96.75 105 VAL A CA 1
ATOM 833 C C . VAL A 1 105 ? 20.599 8.373 -8.638 1.00 96.75 105 VAL A C 1
ATOM 835 O O . VAL A 1 105 ? 21.381 7.553 -9.118 1.00 96.75 105 VAL A O 1
ATOM 838 N N . THR A 1 106 ? 20.716 9.682 -8.883 1.00 95.25 106 THR A N 1
ATOM 839 C CA . THR A 1 106 ? 21.775 10.256 -9.717 1.00 95.25 106 THR A CA 1
ATOM 840 C C . THR A 1 106 ? 23.150 9.871 -9.168 1.00 95.25 106 THR A C 1
ATOM 842 O O . THR A 1 106 ? 23.451 10.090 -7.996 1.00 95.25 106 THR A O 1
ATOM 845 N N . GLY A 1 107 ? 23.998 9.296 -10.024 1.00 94.19 107 GLY A N 1
ATOM 846 C CA . GLY A 1 107 ? 25.350 8.862 -9.656 1.00 94.19 107 GLY A CA 1
ATOM 847 C C . GLY A 1 107 ? 25.447 7.457 -9.049 1.00 94.19 107 GLY A C 1
ATOM 848 O O . GLY A 1 107 ? 26.540 7.062 -8.653 1.00 94.19 107 GLY A O 1
ATOM 849 N N . ILE A 1 108 ? 24.350 6.692 -8.987 1.00 95.06 108 ILE A N 1
ATOM 850 C CA . ILE A 1 108 ? 24.381 5.266 -8.630 1.00 95.06 108 ILE A CA 1
ATOM 851 C C . ILE A 1 108 ? 24.344 4.440 -9.920 1.00 95.06 108 ILE A C 1
ATOM 853 O O . ILE A 1 108 ? 23.282 4.235 -10.509 1.00 95.06 108 ILE A O 1
ATOM 857 N N . GLU A 1 109 ? 25.518 4.007 -10.375 1.00 93.38 109 GLU A N 1
ATOM 858 C CA . GLU A 1 109 ? 25.670 3.264 -11.635 1.00 93.38 109 GLU A CA 1
ATOM 859 C C . GLU A 1 109 ? 25.409 1.762 -11.480 1.00 93.38 109 GLU A C 1
ATOM 861 O O . GLU A 1 109 ? 24.888 1.139 -12.400 1.00 93.38 109 GLU A O 1
ATOM 866 N N . ASP A 1 110 ? 25.745 1.189 -10.323 1.00 96.44 110 ASP A N 1
ATOM 867 C CA . ASP A 1 110 ? 25.549 -0.232 -10.041 1.00 96.44 110 ASP A CA 1
ATOM 868 C C . ASP A 1 110 ? 24.076 -0.538 -9.725 1.00 96.44 110 ASP A C 1
ATOM 870 O O . ASP A 1 110 ? 23.479 0.060 -8.823 1.00 96.44 110 ASP A O 1
ATOM 874 N N . ASP A 1 111 ? 23.482 -1.464 -10.481 1.00 93.56 111 ASP A N 1
ATOM 875 C CA . ASP A 1 111 ? 22.051 -1.767 -10.389 1.00 93.56 111 ASP A CA 1
ATOM 876 C C . ASP A 1 111 ? 21.675 -2.463 -9.074 1.00 93.56 111 ASP A C 1
ATOM 878 O O . ASP A 1 111 ? 20.618 -2.162 -8.515 1.00 93.56 111 ASP A O 1
ATOM 882 N N . ASP A 1 112 ? 22.540 -3.320 -8.524 1.00 95.25 112 ASP A N 1
ATOM 883 C CA . ASP A 1 112 ? 22.286 -3.991 -7.243 1.00 95.25 112 ASP A CA 1
ATOM 884 C C . ASP A 1 112 ? 22.332 -2.982 -6.083 1.00 95.25 112 ASP A C 1
ATOM 886 O O . ASP A 1 112 ? 21.447 -2.956 -5.218 1.00 95.25 112 ASP A O 1
ATOM 890 N N . GLN A 1 113 ? 23.319 -2.082 -6.097 1.00 96.31 113 GLN A N 1
ATOM 891 C CA . GLN A 1 113 ? 23.422 -0.974 -5.150 1.00 96.31 113 GLN A CA 1
ATOM 892 C C . GLN A 1 113 ? 22.218 -0.030 -5.262 1.00 96.31 113 GLN A C 1
ATOM 894 O O . GLN A 1 113 ? 21.695 0.434 -4.241 1.00 96.31 113 GLN A O 1
ATOM 899 N N . LYS A 1 114 ? 21.759 0.253 -6.485 1.00 96.94 114 LYS A N 1
ATOM 900 C CA . LYS A 1 114 ? 20.571 1.074 -6.738 1.00 96.94 114 LYS A CA 1
ATOM 901 C C . LYS A 1 114 ? 19.313 0.407 -6.192 1.00 96.94 114 LYS A C 1
ATOM 903 O O . LYS A 1 114 ? 18.552 1.056 -5.472 1.00 96.94 114 LYS A O 1
ATOM 908 N N . ASP A 1 115 ? 19.120 -0.881 -6.464 1.00 95.44 115 ASP A N 1
ATOM 909 C CA . ASP A 1 115 ? 18.007 -1.681 -5.950 1.00 95.44 115 ASP A CA 1
ATOM 910 C C . ASP A 1 115 ? 17.964 -1.661 -4.413 1.00 95.44 115 ASP A C 1
ATOM 912 O O . ASP A 1 115 ? 16.911 -1.403 -3.813 1.00 95.44 115 ASP A O 1
ATOM 916 N N . GLU A 1 116 ? 19.104 -1.880 -3.752 1.00 96.06 116 GLU A N 1
ATOM 917 C CA . GLU A 1 116 ? 19.181 -1.842 -2.292 1.00 96.06 116 GLU A CA 1
ATOM 918 C C . GLU A 1 116 ? 18.872 -0.444 -1.738 1.00 96.06 116 GLU A C 1
ATOM 920 O O . GLU A 1 116 ? 18.097 -0.306 -0.779 1.00 96.06 116 GLU A O 1
ATOM 925 N N . TYR A 1 117 ? 19.451 0.591 -2.348 1.00 97.00 117 TYR A N 1
ATOM 926 C CA . TYR A 1 117 ? 19.257 1.977 -1.942 1.00 97.00 117 TYR A CA 1
ATOM 927 C C . TYR A 1 117 ? 17.789 2.400 -2.052 1.00 97.00 117 TYR A C 1
ATOM 929 O O . TYR A 1 117 ? 17.201 2.854 -1.064 1.00 97.00 117 TYR A O 1
ATOM 937 N N . VAL A 1 118 ? 17.164 2.172 -3.211 1.00 96.75 118 VAL A N 1
ATOM 938 C CA . VAL A 1 118 ? 15.751 2.491 -3.456 1.00 96.75 118 VAL A CA 1
ATOM 939 C C . VAL A 1 118 ? 14.855 1.731 -2.482 1.00 96.75 118 VAL A C 1
ATOM 941 O O . VAL A 1 118 ? 13.955 2.322 -1.881 1.00 96.75 118 VAL A O 1
ATOM 944 N N . ARG A 1 119 ? 15.119 0.440 -2.240 1.00 93.88 119 ARG A N 1
ATOM 945 C CA . ARG A 1 119 ? 14.362 -0.354 -1.261 1.00 93.88 119 ARG A CA 1
ATOM 946 C C . ARG A 1 119 ? 14.434 0.252 0.140 1.00 93.88 119 ARG A C 1
ATOM 948 O O . ARG A 1 119 ? 13.407 0.346 0.817 1.00 93.88 119 ARG A O 1
ATOM 955 N N . ARG A 1 120 ? 15.624 0.657 0.593 1.00 95.38 120 ARG A N 1
ATOM 956 C CA . ARG A 1 120 ? 15.814 1.275 1.914 1.00 95.38 120 ARG A CA 1
ATOM 957 C C . ARG A 1 120 ? 15.066 2.602 2.027 1.00 95.38 120 ARG A C 1
ATOM 959 O O . ARG A 1 120 ? 14.389 2.826 3.032 1.00 95.38 120 ARG A O 1
ATOM 966 N N . GLU A 1 121 ? 15.135 3.442 1.001 1.00 96.31 121 GLU A N 1
ATOM 967 C CA . GLU A 1 121 ? 14.436 4.728 0.990 1.00 96.31 121 GLU A CA 1
ATOM 968 C C . GLU A 1 121 ? 12.914 4.563 0.954 1.00 96.31 121 GLU A C 1
ATOM 970 O O . GLU A 1 121 ? 12.212 5.226 1.716 1.00 96.31 121 GLU A O 1
ATOM 975 N N . LEU A 1 122 ? 12.385 3.611 0.182 1.00 92.62 122 LEU A N 1
ATOM 976 C CA . LEU A 1 122 ? 10.953 3.300 0.191 1.00 92.62 122 LEU A CA 1
ATOM 977 C C . LEU A 1 122 ? 10.467 2.821 1.567 1.00 92.62 122 LEU A C 1
ATOM 979 O O . LEU A 1 122 ? 9.387 3.222 2.005 1.00 92.62 122 LEU A O 1
ATOM 983 N N . ILE A 1 123 ? 11.257 2.009 2.282 1.00 90.94 123 ILE A N 1
ATOM 984 C CA . ILE A 1 123 ? 10.942 1.608 3.664 1.00 90.94 123 ILE A CA 1
ATOM 985 C C . ILE A 1 123 ? 10.939 2.831 4.587 1.00 90.94 123 ILE A C 1
ATOM 987 O O . ILE A 1 123 ? 10.027 2.988 5.400 1.00 90.94 123 ILE A O 1
ATOM 991 N N . ARG A 1 124 ? 11.929 3.723 4.457 1.00 92.56 124 ARG A N 1
ATOM 992 C CA . ARG A 1 124 ? 12.004 4.958 5.251 1.00 92.56 124 ARG A CA 1
ATOM 993 C C . ARG A 1 124 ? 10.789 5.857 5.008 1.00 92.56 124 ARG A C 1
ATOM 995 O O . ARG A 1 124 ? 10.183 6.324 5.974 1.00 92.56 124 ARG A O 1
ATOM 1002 N N . LEU A 1 125 ? 10.406 6.057 3.747 1.00 90.62 125 LEU A N 1
ATOM 1003 C CA . LEU A 1 125 ? 9.213 6.813 3.355 1.00 90.62 125 LEU A CA 1
ATOM 1004 C C . LEU A 1 125 ? 7.940 6.161 3.903 1.00 90.62 125 LEU A C 1
ATOM 1006 O O . LEU A 1 125 ? 7.134 6.835 4.541 1.00 90.62 125 LEU A O 1
ATOM 1010 N N . GLY A 1 126 ? 7.792 4.843 3.737 1.00 86.00 126 GLY A N 1
ATOM 1011 C CA . GLY A 1 126 ? 6.684 4.072 4.304 1.00 86.00 126 GLY A CA 1
ATOM 1012 C C . GLY A 1 126 ? 6.560 4.256 5.818 1.00 86.00 126 GLY A C 1
ATOM 1013 O O . GLY A 1 126 ? 5.473 4.521 6.325 1.00 86.00 126 GLY A O 1
ATOM 1014 N N . ASN A 1 127 ? 7.683 4.220 6.538 1.00 86.38 127 ASN A N 1
ATOM 1015 C CA . ASN A 1 127 ? 7.707 4.442 7.981 1.00 86.38 127 ASN A CA 1
ATOM 1016 C C . ASN A 1 127 ? 7.274 5.863 8.377 1.00 86.38 127 ASN A C 1
ATOM 1018 O O . ASN A 1 127 ? 6.569 6.037 9.376 1.00 86.38 127 ASN A O 1
ATOM 1022 N N . ALA A 1 128 ? 7.650 6.877 7.592 1.00 87.81 128 ALA A N 1
ATOM 1023 C CA . ALA A 1 128 ? 7.236 8.259 7.825 1.00 87.81 128 ALA A CA 1
ATOM 1024 C C . ALA A 1 128 ? 5.713 8.443 7.666 1.00 87.81 128 ALA A C 1
ATOM 1026 O O . ALA A 1 128 ? 5.098 9.149 8.470 1.00 87.81 128 ALA A O 1
ATOM 1027 N N . TYR A 1 129 ? 5.083 7.739 6.717 1.00 80.81 129 TYR A N 1
ATOM 1028 C CA . TYR A 1 129 ? 3.623 7.748 6.535 1.00 80.81 129 TYR A CA 1
ATOM 1029 C C . TYR A 1 129 ? 2.838 7.209 7.744 1.00 80.81 129 TYR A C 1
ATOM 1031 O O . TYR A 1 129 ? 1.666 7.552 7.909 1.00 80.81 129 TYR A O 1
ATOM 1039 N N . PHE A 1 130 ? 3.452 6.419 8.634 1.00 77.94 130 PHE A N 1
ATOM 1040 C CA . PHE A 1 130 ? 2.772 5.957 9.852 1.00 77.94 130 PHE A CA 1
ATOM 1041 C C . PHE A 1 130 ? 2.669 7.024 10.945 1.00 77.94 130 PHE A C 1
ATOM 1043 O O . PHE A 1 130 ? 1.871 6.868 11.871 1.00 77.94 130 PHE A O 1
ATOM 1050 N N . VAL A 1 131 ? 3.440 8.116 10.884 1.00 79.62 131 VAL A N 1
ATOM 1051 C CA . VAL A 1 131 ? 3.363 9.183 11.897 1.00 79.62 131 VAL A CA 1
ATOM 1052 C C . VAL A 1 131 ? 1.979 9.862 11.889 1.00 79.62 131 VAL A C 1
ATOM 1054 O O . VAL A 1 131 ? 1.335 9.845 12.943 1.00 79.62 131 VAL A O 1
ATOM 1057 N N . PRO A 1 132 ? 1.449 10.359 10.750 1.00 81.38 132 PRO A N 1
ATOM 1058 C CA . PRO A 1 132 ? 0.105 10.944 10.708 1.00 81.38 132 PRO A CA 1
ATOM 1059 C C . PRO A 1 132 ? -1.006 9.949 11.061 1.00 81.38 132 PRO A C 1
ATOM 1061 O O . PRO A 1 132 ? -1.986 10.309 11.709 1.00 81.38 132 PRO A O 1
ATOM 1064 N N . TRP A 1 133 ? -0.854 8.679 10.672 1.00 77.00 133 TRP A N 1
ATOM 1065 C CA . TRP A 1 133 ? -1.819 7.628 11.008 1.00 77.00 133 TRP A CA 1
ATOM 1066 C C . TRP A 1 133 ? -1.936 7.414 12.517 1.00 77.00 133 TRP A C 1
ATOM 1068 O O . TRP A 1 133 ? -3.048 7.365 13.043 1.00 77.00 133 TRP A O 1
ATOM 1078 N N . ARG A 1 134 ? -0.803 7.360 13.230 1.00 76.06 134 ARG A N 1
ATOM 1079 C CA . ARG A 1 134 ? -0.795 7.267 14.697 1.00 76.06 134 ARG A CA 1
ATOM 10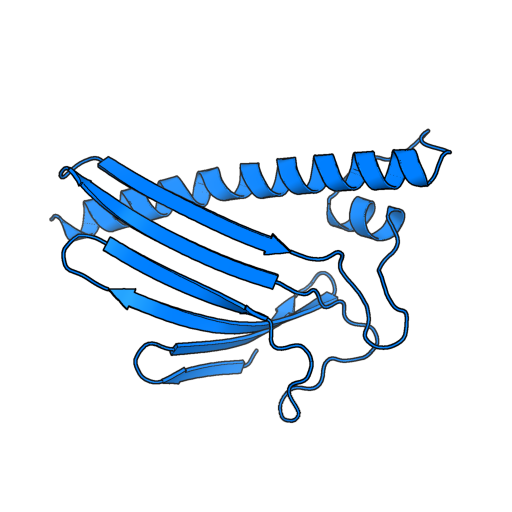80 C C . ARG A 1 134 ? -1.515 8.448 15.340 1.00 76.06 134 ARG A C 1
ATOM 1082 O O . ARG A 1 134 ? -2.339 8.238 16.221 1.00 76.06 134 ARG A O 1
ATOM 1089 N N . GLN A 1 135 ? -1.249 9.668 14.871 1.00 79.44 135 GLN A N 1
ATOM 1090 C CA . GLN A 1 135 ? -1.922 10.870 15.374 1.00 79.44 135 GLN A CA 1
ATOM 1091 C C . GLN A 1 135 ? -3.438 10.787 15.165 1.00 79.44 135 GLN A C 1
ATOM 1093 O O . GLN A 1 135 ? -4.196 10.999 16.109 1.00 79.44 135 GLN A O 1
ATOM 1098 N N . ARG A 1 136 ? -3.881 10.388 13.966 1.00 80.88 136 ARG A N 1
ATOM 1099 C CA . ARG A 1 136 ? -5.305 10.240 13.642 1.00 80.88 136 ARG A CA 1
ATOM 1100 C C . ARG A 1 136 ? -6.008 9.227 14.546 1.00 80.88 136 ARG A C 1
ATOM 1102 O O . ARG A 1 136 ? -7.094 9.522 15.038 1.00 80.88 136 ARG A O 1
ATOM 1109 N N . PHE A 1 137 ? -5.412 8.057 14.780 1.00 76.62 137 PHE A N 1
ATOM 1110 C CA . PHE A 1 137 ? -6.016 7.049 15.657 1.00 76.62 137 PHE A CA 1
ATOM 1111 C C . PHE A 1 137 ? -6.086 7.503 17.113 1.00 76.62 137 PHE A C 1
ATOM 1113 O O . PHE A 1 137 ? -7.125 7.322 17.744 1.00 76.62 137 PHE A O 1
ATOM 1120 N N . THR A 1 138 ? -5.036 8.148 17.626 1.00 76.00 138 THR A N 1
ATOM 1121 C CA . THR A 1 138 ? -5.070 8.741 18.968 1.00 76.00 138 THR A CA 1
ATOM 1122 C C . THR A 1 138 ? -6.206 9.760 19.092 1.00 76.00 138 THR A C 1
ATOM 1124 O O . THR A 1 138 ? -6.971 9.696 20.051 1.00 76.00 138 THR A O 1
ATOM 1127 N N . SER A 1 139 ? -6.373 10.652 18.108 1.00 77.75 139 SER A N 1
ATOM 1128 C CA . SER A 1 139 ? -7.448 11.653 18.120 1.00 77.75 139 SER A CA 1
ATOM 1129 C C . SER A 1 139 ? -8.848 11.034 18.071 1.00 77.75 139 SER A C 1
ATOM 1131 O O . SER A 1 139 ? -9.728 11.475 18.804 1.00 77.75 139 SER A O 1
ATOM 1133 N N . LEU A 1 140 ? -9.064 10.003 17.246 1.00 75.94 140 LEU A N 1
ATOM 1134 C CA . LEU A 1 140 ? -10.361 9.318 17.154 1.00 75.94 140 LEU A CA 1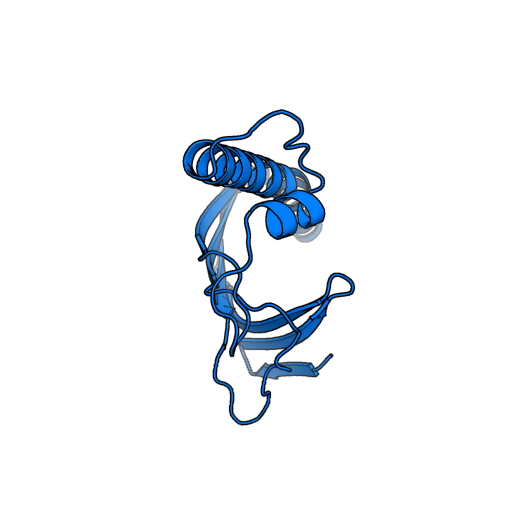
ATOM 1135 C C . LEU A 1 140 ? -10.760 8.658 18.482 1.00 75.94 140 LEU A C 1
ATOM 1137 O O . LEU A 1 140 ? -11.910 8.774 18.895 1.00 75.94 140 LEU A O 1
ATOM 1141 N N . MET A 1 141 ? -9.809 8.026 19.172 1.00 68.69 141 MET A N 1
ATOM 1142 C CA . MET A 1 141 ? -10.052 7.382 20.471 1.00 68.69 141 MET A CA 1
ATOM 1143 C C . MET A 1 141 ? -10.316 8.392 21.597 1.00 68.69 141 MET A C 1
ATOM 1145 O O . MET A 1 141 ? -11.119 8.141 22.495 1.00 68.69 141 MET A O 1
ATOM 1149 N N . GLN A 1 142 ? -9.651 9.551 21.559 1.00 70.56 142 GLN A N 1
ATOM 1150 C CA . GLN A 1 142 ? -9.919 10.638 22.505 1.00 70.56 142 GLN A CA 1
ATOM 1151 C C . GLN A 1 142 ? -11.327 11.212 22.313 1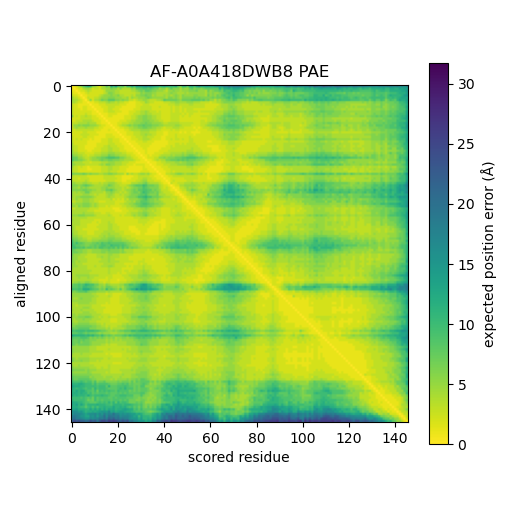.00 70.56 142 GLN A C 1
ATOM 1153 O O . GLN A 1 142 ? -12.011 11.475 23.297 1.00 70.56 142 GLN A O 1
ATOM 1158 N N . ALA A 1 143 ? -11.776 11.358 21.062 1.00 69.44 143 ALA A N 1
ATOM 1159 C CA . ALA A 1 143 ? -13.117 11.845 20.747 1.00 69.44 143 ALA A CA 1
ATOM 1160 C C . ALA A 1 143 ? -14.226 10.856 21.143 1.00 69.44 143 ALA A C 1
ATOM 1162 O O . ALA A 1 143 ? -15.299 11.288 21.539 1.00 69.44 143 ALA A O 1
ATOM 1163 N N . SER A 1 144 ? -13.977 9.543 21.075 1.00 60.72 144 SER A N 1
ATOM 1164 C CA . SER A 1 144 ? -14.952 8.520 21.488 1.00 60.72 144 SER A CA 1
ATOM 1165 C C . SER A 1 144 ? -15.035 8.304 23.004 1.00 60.72 144 SER A C 1
ATOM 1167 O O . SER A 1 144 ? -15.857 7.513 23.454 1.00 60.72 144 SER A O 1
ATOM 1169 N N . SER A 1 145 ? -14.148 8.938 23.778 1.00 58.69 145 SER A N 1
ATOM 1170 C CA . SER A 1 145 ? -14.131 8.868 25.248 1.00 58.69 145 SER A CA 1
ATOM 1171 C C . SER A 1 145 ? -14.862 10.048 25.913 1.00 58.69 145 SER A C 1
ATOM 1173 O O . SER A 1 145 ? -14.848 10.142 27.141 1.00 58.69 145 SER A O 1
ATOM 1175 N N . GLN A 1 146 ? -15.449 10.951 25.117 1.00 48.78 146 GLN A N 1
ATOM 1176 C CA . GLN A 1 146 ? -16.329 12.048 25.546 1.00 48.78 146 GLN A CA 1
ATOM 1177 C C . GLN A 1 146 ? -17.794 11.659 25.346 1.00 48.78 146 GLN A C 1
ATOM 1179 O O . GLN A 1 146 ? -18.612 12.072 26.196 1.00 48.78 146 GLN A O 1
#

Foldseek 3Di:
DDWDDDDQKIWDFDQDPLQATFTKIWGWDDDDFKIKIWMWGDQDDPVHHRDQRGKYKTKIKIWMWGHPDLQDIDIDMDMDIDAIAGPPGGHDALVSLCVVLVHDPPPVPDRVVSVVVSVVSVVVVVVVVVVVVVVVVSVVSNVVVD